Protein AF-A0A645HKB2-F1 (afdb_monomer_lite)

Radius of gyration: 12.53 Å; chains: 1; bounding box: 26×20×38 Å

Structure (mmCIF, N/CA/C/O backbone):
data_AF-A0A645HKB2-F1
#
_entry.id   AF-A0A645HKB2-F1
#
loop_
_atom_site.group_PDB
_atom_site.id
_atom_site.type_symbol
_atom_site.label_atom_id
_atom_site.label_alt_id
_atom_site.label_comp_id
_atom_site.label_asym_id
_atom_site.label_entity_id
_atom_site.label_seq_id
_atom_site.pdbx_PDB_ins_code
_atom_site.Cartn_x
_atom_site.Cartn_y
_atom_site.Cartn_z
_atom_site.occupancy
_atom_site.B_iso_or_equiv
_atom_s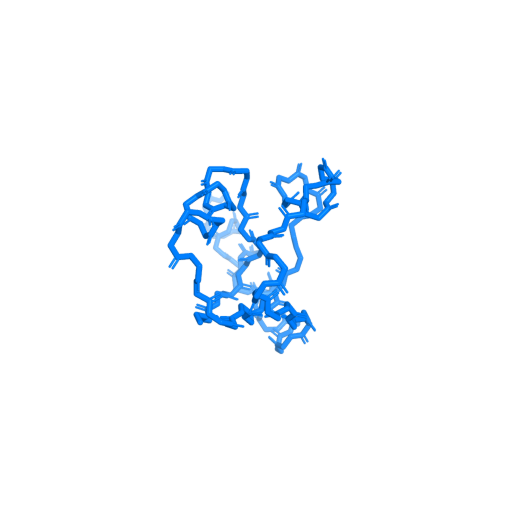ite.auth_seq_id
_atom_site.auth_comp_id
_atom_site.auth_asym_id
_atom_site.auth_atom_id
_atom_site.pdbx_PDB_model_num
ATOM 1 N N . MET A 1 1 ? 4.481 -8.662 -1.722 1.00 95.88 1 MET A N 1
ATOM 2 C CA . MET A 1 1 ? 4.367 -8.138 -0.348 1.00 95.88 1 MET A CA 1
ATOM 3 C C . MET A 1 1 ? 2.899 -8.088 0.026 1.00 95.88 1 MET A C 1
ATOM 5 O O . MET A 1 1 ? 2.110 -7.627 -0.789 1.00 95.88 1 MET A O 1
ATOM 9 N N . TYR A 1 2 ? 2.547 -8.579 1.212 1.00 97.75 2 TYR A N 1
ATOM 10 C CA . TYR A 1 2 ? 1.185 -8.528 1.745 1.00 97.75 2 TYR A CA 1
ATOM 11 C C . TYR A 1 2 ? 1.158 -7.548 2.911 1.00 97.75 2 TYR A C 1
ATOM 13 O O . TYR A 1 2 ? 2.030 -7.612 3.778 1.00 97.75 2 TYR A O 1
ATOM 21 N N . VAL A 1 3 ? 0.188 -6.643 2.910 1.00 97.50 3 VAL A N 1
ATOM 22 C CA . VAL A 1 3 ? -0.018 -5.656 3.972 1.00 97.50 3 VAL A CA 1
ATOM 23 C C . VAL A 1 3 ? -1.501 -5.578 4.308 1.00 97.50 3 VAL A C 1
ATOM 25 O O . VAL A 1 3 ? -2.349 -5.550 3.418 1.00 97.50 3 VAL A O 1
ATOM 28 N N . THR A 1 4 ? -1.826 -5.565 5.598 1.00 97.19 4 THR A N 1
ATOM 29 C CA . THR A 1 4 ? -3.219 -5.516 6.070 1.00 97.19 4 THR A CA 1
ATOM 30 C C . THR A 1 4 ? -3.837 -4.129 5.910 1.00 97.19 4 THR A C 1
ATOM 32 O O . THR A 1 4 ? -5.044 -4.024 5.746 1.00 97.19 4 THR A O 1
ATOM 35 N N . LEU A 1 5 ? -3.026 -3.069 5.900 1.00 97.12 5 LEU A N 1
ATOM 36 C CA . LEU A 1 5 ? -3.453 -1.689 5.679 1.00 97.12 5 LEU A CA 1
ATOM 37 C C . LEU A 1 5 ? -2.656 -1.070 4.528 1.00 97.12 5 LEU A C 1
ATOM 39 O O . LEU A 1 5 ? -1.475 -1.379 4.344 1.00 97.12 5 LEU A O 1
ATOM 43 N N . GLU A 1 6 ? -3.303 -0.197 3.762 1.00 97.69 6 GLU A N 1
ATOM 44 C CA . GLU A 1 6 ? -2.698 0.530 2.651 1.00 97.69 6 GLU A CA 1
ATOM 45 C C . GLU A 1 6 ? -1.396 1.253 3.058 1.00 97.69 6 GLU A C 1
ATOM 47 O O . GLU A 1 6 ? -1.372 1.983 4.053 1.00 97.69 6 GLU A O 1
ATOM 52 N N . PRO A 1 7 ? -0.299 1.088 2.290 1.00 97.19 7 PRO A N 1
ATOM 53 C CA . PRO A 1 7 ? 0.952 1.787 2.552 1.00 97.19 7 PRO A CA 1
ATOM 54 C C . PRO A 1 7 ? 0.797 3.311 2.521 1.00 97.19 7 PRO A C 1
ATOM 56 O O . PRO A 1 7 ? 0.158 3.880 1.637 1.00 97.19 7 PRO A O 1
ATOM 59 N N . CYS A 1 8 ? 1.468 3.998 3.443 1.00 96.50 8 CYS A N 1
ATOM 60 C CA . CYS A 1 8 ? 1.584 5.450 3.387 1.00 96.50 8 CYS A CA 1
ATOM 61 C C . CYS A 1 8 ? 2.593 5.899 2.311 1.00 96.50 8 CYS A C 1
ATOM 63 O O . CYS A 1 8 ? 3.265 5.084 1.667 1.00 96.50 8 CYS A O 1
ATOM 65 N N . VAL A 1 9 ? 2.751 7.216 2.153 1.00 95.88 9 VAL A N 1
ATOM 66 C CA . VAL A 1 9 ? 3.707 7.833 1.211 1.00 95.88 9 VAL A CA 1
ATOM 67 C C . VAL A 1 9 ? 5.136 7.305 1.400 1.00 95.88 9 VAL A C 1
ATOM 69 O O . VAL A 1 9 ? 5.798 6.962 0.423 1.00 95.88 9 VAL A O 1
ATOM 72 N N . MET A 1 10 ? 5.595 7.172 2.649 1.00 96.81 10 MET A N 1
ATOM 73 C CA . MET A 1 10 ? 6.939 6.671 2.964 1.00 96.81 10 MET A CA 1
ATOM 74 C C . MET A 1 10 ? 7.152 5.248 2.428 1.00 96.81 10 MET A C 1
ATOM 76 O O . MET A 1 10 ? 8.100 4.993 1.685 1.00 96.81 10 MET A O 1
ATOM 80 N N . CYS A 1 11 ? 6.249 4.327 2.771 1.00 96.62 11 CYS A N 1
ATOM 81 C CA . CYS A 1 11 ? 6.335 2.934 2.339 1.00 96.62 11 CYS A CA 1
ATOM 82 C C . CYS A 1 11 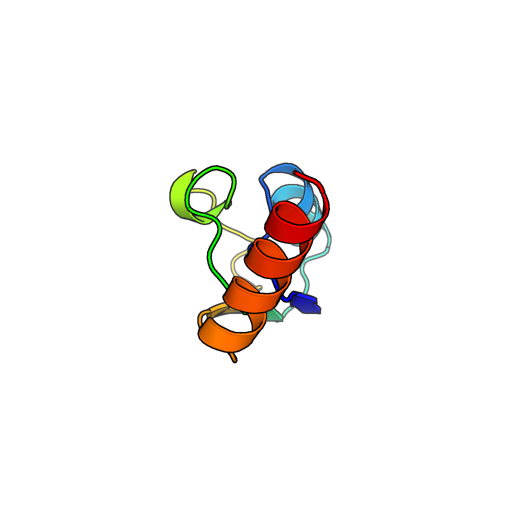? 6.204 2.802 0.817 1.00 96.62 11 CYS A C 1
ATOM 84 O O . CYS A 1 11 ? 6.875 1.973 0.213 1.00 96.62 11 CYS A O 1
ATOM 86 N N . SER A 1 12 ? 5.389 3.647 0.188 1.00 95.38 12 SER A N 1
ATOM 87 C CA . SER A 1 12 ? 5.212 3.656 -1.268 1.00 95.38 12 SER A CA 1
ATOM 88 C C . SER A 1 12 ? 6.477 4.087 -2.004 1.00 95.38 12 SER A C 1
ATOM 90 O O . SER A 1 12 ? 6.836 3.480 -3.010 1.00 95.38 12 SER A O 1
ATOM 92 N N . GLY A 1 13 ? 7.221 5.058 -1.464 1.00 95.75 13 GLY A N 1
ATOM 93 C CA . GLY A 1 13 ? 8.546 5.412 -1.976 1.00 95.75 13 GLY A CA 1
ATOM 94 C C . GLY A 1 13 ? 9.530 4.240 -1.898 1.00 95.75 13 GLY A C 1
ATOM 95 O O . GLY A 1 13 ? 10.205 3.931 -2.878 1.00 95.75 13 GLY A O 1
ATOM 96 N N . ALA A 1 14 ? 9.564 3.530 -0.767 1.00 96.62 14 ALA A N 1
ATOM 97 C CA . ALA A 1 14 ? 10.404 2.339 -0.610 1.0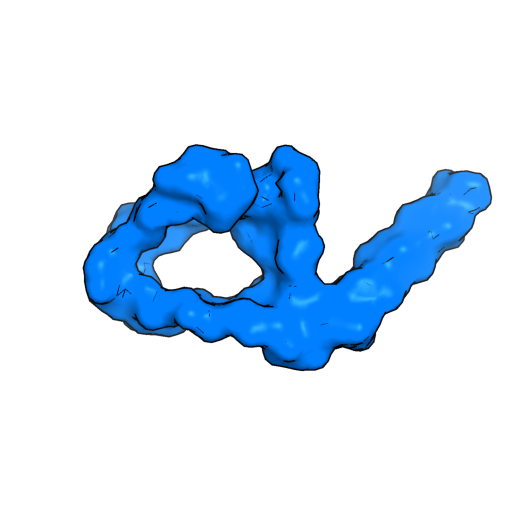0 96.62 14 ALA A CA 1
ATOM 98 C C . ALA A 1 14 ? 10.001 1.201 -1.570 1.00 96.62 14 ALA A C 1
ATOM 100 O O . ALA A 1 14 ? 10.857 0.535 -2.157 1.00 96.62 14 ALA A O 1
ATOM 101 N N . LEU A 1 15 ? 8.699 0.995 -1.780 1.00 96.38 15 LEU A N 1
ATOM 102 C CA . LEU A 1 15 ? 8.171 0.024 -2.741 1.00 96.38 15 LEU A CA 1
ATOM 103 C C . LEU A 1 15 ? 8.566 0.362 -4.181 1.00 96.38 15 LEU A C 1
ATOM 105 O O . LEU A 1 15 ? 8.959 -0.527 -4.933 1.00 96.38 15 LEU A O 1
ATOM 109 N N . ASN A 1 16 ? 8.535 1.645 -4.538 1.00 95.12 16 ASN A N 1
ATOM 110 C CA . ASN A 1 16 ? 8.948 2.111 -5.856 1.00 95.12 16 ASN A CA 1
ATOM 111 C C . ASN A 1 16 ? 10.434 1.817 -6.138 1.00 95.12 16 ASN A C 1
ATOM 113 O O . ASN A 1 16 ? 10.773 1.347 -7.221 1.00 95.12 16 ASN A O 1
ATOM 117 N N . TRP A 1 17 ? 11.311 2.025 -5.149 1.00 96.38 17 TRP A N 1
ATOM 118 C CA . TRP A 1 17 ? 12.747 1.731 -5.269 1.00 96.38 17 TRP A CA 1
ATOM 119 C C . TRP A 1 17 ? 13.073 0.239 -5.249 1.00 96.38 17 TRP A C 1
ATOM 121 O O . TRP A 1 17 ? 13.942 -0.213 -5.989 1.00 96.38 17 TRP A O 1
ATOM 131 N N . SER A 1 18 ? 12.383 -0.534 -4.411 1.00 96.25 18 SER A N 1
ATOM 132 C CA . SER A 1 18 ? 12.624 -1.978 -4.289 1.00 96.25 18 SER A CA 1
ATOM 133 C C . SER A 1 18 ? 12.094 -2.791 -5.473 1.00 96.25 18 SER A C 1
ATOM 135 O O . SER A 1 18 ? 12.489 -3.945 -5.631 1.00 96.25 18 SER A O 1
ATOM 137 N N . GLN A 1 19 ? 11.217 -2.213 -6.305 1.00 94.88 19 GLN A N 1
ATOM 138 C CA . GLN A 1 19 ? 10.657 -2.839 -7.511 1.00 94.88 19 GLN A CA 1
ATOM 139 C C . GLN A 1 19 ? 10.065 -4.235 -7.260 1.00 94.88 19 GLN A C 1
ATOM 141 O O . GLN A 1 19 ? 10.172 -5.144 -8.095 1.00 94.88 19 GLN A O 1
ATOM 146 N N . ILE A 1 20 ? 9.436 -4.415 -6.095 1.00 95.31 20 ILE A N 1
ATOM 147 C CA . ILE A 1 20 ? 8.716 -5.645 -5.765 1.00 95.31 20 ILE A CA 1
ATOM 148 C C . ILE A 1 20 ? 7.613 -5.853 -6.806 1.00 95.31 20 ILE A C 1
ATOM 150 O O . ILE A 1 20 ? 6.865 -4.933 -7.125 1.00 95.31 20 ILE A O 1
ATOM 154 N N . SER A 1 21 ? 7.495 -7.072 -7.328 1.00 96.88 21 SER A N 1
ATOM 155 C CA . SER A 1 21 ? 6.585 -7.380 -8.438 1.00 96.88 21 SER A CA 1
ATOM 156 C C . SER A 1 21 ? 5.105 -7.315 -8.070 1.00 96.88 21 SER A C 1
ATOM 158 O O . SER A 1 21 ? 4.274 -7.087 -8.936 1.00 96.88 21 SER A O 1
ATOM 160 N N . LYS A 1 22 ? 4.751 -7.530 -6.799 1.00 97.62 22 LYS A N 1
ATOM 161 C CA . LYS A 1 22 ? 3.351 -7.585 -6.368 1.00 97.62 22 LYS A CA 1
ATOM 162 C C . LYS A 1 22 ? 3.147 -7.003 -4.980 1.00 97.62 22 LYS A C 1
ATOM 164 O O . LYS A 1 22 ? 3.825 -7.408 -4.028 1.00 97.62 22 LYS A O 1
ATOM 169 N N . LEU A 1 23 ? 2.161 -6.129 -4.849 1.00 97.69 23 LEU A N 1
ATOM 170 C CA . LEU A 1 23 ? 1.657 -5.582 -3.598 1.00 97.69 23 LEU A CA 1
ATOM 171 C C . LEU A 1 23 ? 0.196 -6.002 -3.422 1.00 97.69 23 LEU A C 1
ATOM 173 O O . LEU A 1 23 ? -0.639 -5.737 -4.279 1.00 97.69 23 LEU A O 1
ATOM 177 N N . VAL A 1 24 ? -0.110 -6.649 -2.302 1.00 98.25 24 VAL A N 1
ATOM 178 C CA . VAL A 1 24 ? -1.471 -7.051 -1.938 1.00 98.25 24 VAL A CA 1
ATOM 179 C C . VAL A 1 24 ? -1.867 -6.319 -0.665 1.00 98.25 24 VAL A C 1
ATOM 181 O O . VAL A 1 24 ? -1.173 -6.428 0.347 1.00 98.25 24 VAL A O 1
ATOM 184 N N . ILE A 1 25 ? -2.960 -5.570 -0.742 1.00 98.06 25 ILE A N 1
ATOM 185 C CA . ILE A 1 25 ? -3.465 -4.679 0.299 1.00 98.06 25 ILE A CA 1
ATOM 186 C C . ILE A 1 25 ? -4.802 -5.216 0.803 1.00 98.06 25 ILE A C 1
ATOM 188 O O . ILE A 1 25 ? -5.686 -5.536 0.003 1.00 98.06 25 ILE A O 1
ATOM 192 N N . GLY A 1 26 ? -4.943 -5.278 2.126 1.00 98.00 26 GLY A N 1
ATOM 193 C CA . GLY A 1 26 ? -6.206 -5.590 2.780 1.00 98.00 26 GLY A CA 1
ATOM 194 C C . GLY A 1 26 ? -7.163 -4.405 2.797 1.00 98.00 26 GLY A C 1
ATOM 195 O O . GLY A 1 26 ? -7.931 -4.216 1.857 1.00 98.00 26 GLY A O 1
ATOM 196 N N . ALA A 1 27 ? -7.103 -3.601 3.856 1.00 97.38 27 ALA A N 1
ATOM 197 C CA . ALA A 1 27 ? -7.921 -2.406 4.029 1.00 97.38 27 ALA A CA 1
ATOM 198 C C . ALA A 1 27 ? -7.281 -1.153 3.411 1.00 97.38 27 ALA A C 1
ATOM 200 O O . ALA A 1 27 ? -6.060 -0.971 3.452 1.00 97.38 27 ALA A O 1
ATOM 201 N N . ARG A 1 28 ? -8.121 -0.259 2.880 1.00 95.75 28 ARG A N 1
ATOM 202 C CA . ARG A 1 28 ? -7.723 1.075 2.402 1.00 95.75 28 ARG A CA 1
ATOM 203 C C . ARG A 1 28 ? -7.468 2.039 3.566 1.00 95.75 28 ARG A C 1
ATOM 205 O O . ARG A 1 28 ? -8.114 1.943 4.607 1.00 95.75 28 ARG A O 1
ATOM 212 N N . ASP A 1 29 ? -6.550 2.987 3.377 1.00 94.81 29 ASP A N 1
ATOM 213 C CA . ASP A 1 29 ? -6.337 4.107 4.308 1.00 94.81 29 ASP A CA 1
ATOM 214 C C . ASP A 1 29 ? -6.795 5.407 3.641 1.00 94.81 29 ASP A C 1
ATOM 216 O O . ASP A 1 29 ? -6.081 6.020 2.843 1.00 94.81 29 ASP A O 1
ATOM 220 N N . GLU A 1 30 ? -8.002 5.850 3.994 1.00 91.00 30 GLU A N 1
ATOM 221 C CA . GLU A 1 30 ? -8.620 7.032 3.394 1.00 91.00 30 GLU A CA 1
ATOM 222 C C . GLU A 1 30 ? -7.836 8.333 3.635 1.00 91.00 30 GLU A C 1
ATOM 224 O O . GLU A 1 30 ? -7.875 9.251 2.816 1.00 91.00 30 GLU A O 1
ATOM 229 N N . GLN A 1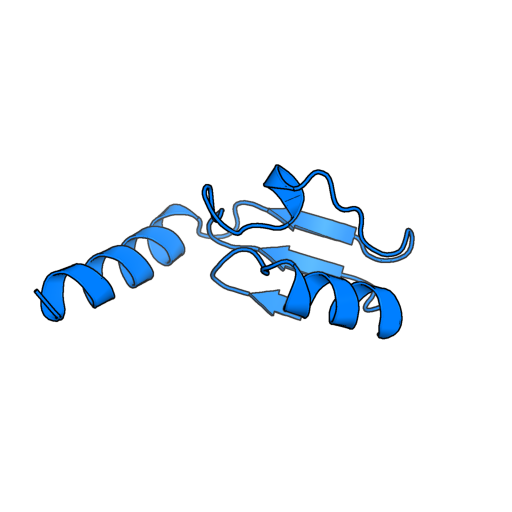 31 ? -7.066 8.415 4.722 1.00 90.69 31 GLN A N 1
ATOM 230 C CA . GLN A 1 31 ? -6.393 9.650 5.125 1.00 90.69 31 GLN A CA 1
ATOM 231 C C . GLN A 1 31 ? -4.945 9.728 4.637 1.00 90.69 31 GLN A C 1
ATOM 233 O O . GLN A 1 31 ? -4.478 10.790 4.196 1.00 90.69 31 GLN A O 1
ATOM 238 N N . ARG A 1 32 ? -4.205 8.623 4.766 1.00 92.75 32 ARG A N 1
ATOM 239 C CA . ARG A 1 32 ? -2.744 8.571 4.588 1.00 92.75 32 ARG A CA 1
ATOM 240 C C . ARG A 1 32 ? -2.293 7.603 3.498 1.00 92.75 32 ARG A C 1
ATOM 242 O O . ARG A 1 32 ? -1.103 7.610 3.172 1.00 92.75 32 ARG A O 1
ATOM 249 N N . GLY A 1 33 ? -3.212 6.818 2.940 1.00 95.00 33 GLY A N 1
ATOM 250 C CA . GLY A 1 33 ? -2.948 5.877 1.861 1.00 95.00 33 GLY A CA 1
ATOM 251 C C . GLY A 1 33 ? -2.416 6.557 0.603 1.00 95.00 33 GLY A C 1
ATOM 252 O O . GLY A 1 33 ? -2.834 7.662 0.238 1.00 95.00 33 GLY A O 1
ATOM 253 N N . PHE A 1 34 ? -1.452 5.914 -0.052 1.00 95.50 34 PHE A N 1
ATOM 254 C CA . PHE A 1 34 ? -0.791 6.466 -1.232 1.00 95.50 34 PHE A CA 1
ATOM 255 C C . PHE A 1 34 ? -1.717 6.606 -2.444 1.00 95.50 34 PHE A C 1
ATOM 257 O O . PHE A 1 34 ? -1.522 7.529 -3.239 1.00 95.50 34 PHE A O 1
ATOM 264 N N . LEU A 1 35 ? -2.747 5.757 -2.559 1.00 92.69 35 LEU A N 1
ATOM 265 C CA . LEU A 1 35 ? -3.726 5.824 -3.644 1.00 92.69 35 LEU A CA 1
ATOM 266 C C . LEU A 1 35 ? -4.506 7.140 -3.576 1.00 92.69 35 LEU A C 1
ATOM 268 O O . LEU A 1 35 ? -4.723 7.779 -4.598 1.00 92.69 35 LEU A O 1
ATOM 272 N N . ASN A 1 36 ? -4.828 7.622 -2.372 1.00 92.75 36 ASN A N 1
ATOM 273 C CA . ASN A 1 36 ? -5.515 8.909 -2.191 1.00 92.75 36 ASN A CA 1
ATOM 274 C C . ASN A 1 36 ? -4.598 10.121 -2.358 1.00 92.75 36 ASN A C 1
ATOM 276 O O . ASN A 1 36 ? -5.066 11.255 -2.448 1.00 92.75 36 ASN A O 1
ATOM 280 N N . LYS A 1 37 ? -3.282 9.903 -2.387 1.00 92.62 37 LYS A N 1
ATOM 281 C CA . LYS A 1 37 ? -2.295 10.933 -2.726 1.00 92.62 37 LYS A CA 1
ATOM 282 C C . LYS A 1 37 ? -1.946 10.935 -4.215 1.00 92.62 37 LYS A C 1
ATOM 284 O O . LYS A 1 37 ? -1.034 11.659 -4.598 1.00 92.62 37 LYS A O 1
ATOM 289 N N . ASN A 1 38 ? -2.668 10.165 -5.040 1.00 90.75 38 ASN A N 1
ATOM 290 C CA . ASN A 1 38 ? -2.421 10.007 -6.476 1.00 90.75 38 ASN A CA 1
ATOM 291 C C . ASN A 1 38 ? -0.973 9.595 -6.792 1.00 90.75 38 ASN A C 1
ATOM 293 O O . ASN A 1 38 ? -0.412 9.990 -7.812 1.00 90.75 38 ASN A O 1
ATOM 297 N N . LEU A 1 39 ? -0.352 8.823 -5.896 1.00 93.00 39 LEU A N 1
ATOM 298 C CA . LEU A 1 39 ? 0.983 8.287 -6.115 1.00 93.00 39 LEU A CA 1
ATOM 299 C C . LEU A 1 39 ? 0.884 6.963 -6.864 1.00 93.00 39 LEU A C 1
ATOM 301 O O . LEU A 1 39 ? 0.053 6.111 -6.552 1.00 93.00 39 LEU A O 1
ATOM 305 N N . THR A 1 40 ? 1.775 6.771 -7.825 1.00 92.12 40 THR A N 1
ATOM 306 C CA . THR A 1 40 ? 1.920 5.513 -8.553 1.00 92.12 40 THR A CA 1
ATOM 307 C C . THR A 1 40 ? 3.174 4.791 -8.087 1.00 92.12 40 THR A C 1
ATOM 309 O O . THR A 1 40 ? 4.201 5.417 -7.821 1.00 92.12 40 THR A O 1
ATOM 312 N N . LEU A 1 41 ? 3.096 3.466 -7.998 1.00 95.50 41 LEU A N 1
ATOM 313 C CA . LEU A 1 41 ? 4.273 2.625 -7.796 1.00 95.50 41 LEU A CA 1
ATOM 314 C C . LEU A 1 41 ? 4.972 2.366 -9.132 1.00 95.50 41 LEU A C 1
ATOM 316 O O . LEU A 1 41 ? 4.509 2.786 -10.195 1.00 95.50 41 LEU A O 1
ATOM 320 N N . HIS A 1 42 ? 6.091 1.655 -9.068 1.00 96.50 42 HIS A N 1
ATOM 321 C CA . HIS A 1 42 ? 6.845 1.284 -10.251 1.00 96.50 42 HIS A CA 1
ATOM 322 C C . HIS A 1 42 ? 5.947 0.459 -11.192 1.00 96.50 42 HIS A C 1
ATOM 324 O O . HIS A 1 42 ? 5.235 -0.416 -10.702 1.00 96.50 42 HIS A O 1
ATOM 330 N N . PRO A 1 43 ? 6.006 0.633 -12.527 1.00 95.38 43 PRO A N 1
ATOM 331 C CA . PRO A 1 43 ? 5.135 -0.087 -13.471 1.00 95.38 43 PRO A CA 1
ATOM 332 C C . PRO A 1 43 ? 5.215 -1.620 -13.405 1.00 95.38 43 PRO A C 1
ATOM 334 O O . PRO A 1 43 ? 4.344 -2.318 -13.903 1.00 95.38 43 PRO A O 1
ATOM 337 N N . LYS A 1 44 ? 6.284 -2.145 -12.800 1.00 96.12 44 LYS A N 1
ATOM 338 C CA . LYS A 1 44 ? 6.498 -3.580 -12.551 1.00 96.12 44 LYS A CA 1
ATOM 339 C C . LYS A 1 44 ? 5.679 -4.113 -11.366 1.00 96.12 44 LYS A C 1
ATOM 341 O O . 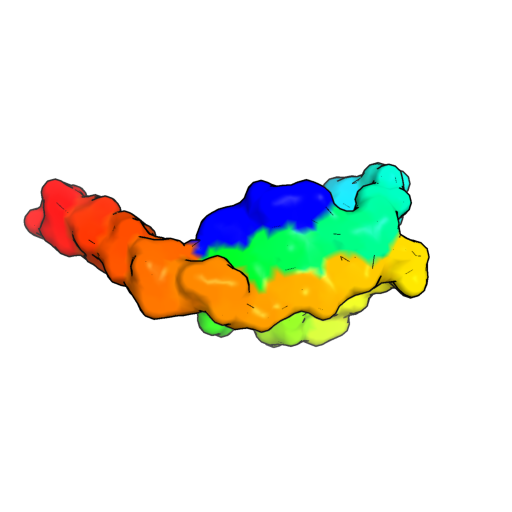LYS A 1 44 ? 5.610 -5.321 -11.173 1.00 96.12 44 LYS A O 1
ATOM 346 N N . THR A 1 45 ? 5.163 -3.229 -10.518 1.00 96.94 45 THR A N 1
ATOM 347 C CA . THR A 1 45 ? 4.475 -3.590 -9.283 1.00 96.94 45 THR A CA 1
ATOM 348 C C . THR A 1 45 ? 2.979 -3.691 -9.532 1.00 96.94 45 THR A C 1
ATOM 350 O O . THR A 1 45 ? 2.287 -2.678 -9.613 1.00 96.94 45 THR A O 1
ATOM 353 N N . ASP A 1 46 ? 2.470 -4.918 -9.567 1.00 97.31 46 ASP A N 1
ATOM 354 C CA . ASP A 1 46 ? 1.035 -5.176 -9.619 1.00 97.31 46 ASP A CA 1
ATOM 355 C C . ASP A 1 46 ? 0.403 -4.916 -8.250 1.00 97.31 46 ASP A C 1
ATOM 357 O O . ASP A 1 46 ? 0.818 -5.494 -7.238 1.00 97.31 46 ASP A O 1
ATOM 361 N N . VAL A 1 47 ? -0.620 -4.063 -8.212 1.00 96.62 47 VAL A N 1
ATOM 362 C CA . VAL A 1 47 ? -1.334 -3.704 -6.982 1.00 96.62 47 VAL A CA 1
ATOM 363 C C . VAL A 1 47 ? -2.693 -4.394 -6.953 1.00 96.62 47 VAL A C 1
ATOM 365 O O . VAL A 1 47 ? -3.519 -4.202 -7.839 1.00 96.62 47 VAL A O 1
ATOM 368 N N . VAL A 1 48 ? -2.934 -5.180 -5.905 1.00 97.31 48 VAL A N 1
ATOM 369 C CA . VAL A 1 48 ? -4.224 -5.818 -5.613 1.00 97.31 48 VAL A CA 1
ATOM 370 C C . VAL A 1 48 ? -4.749 -5.256 -4.298 1.00 97.31 48 VAL A C 1
ATOM 372 O O . VAL A 1 48 ? -4.023 -5.247 -3.306 1.00 97.31 48 VAL A O 1
ATOM 375 N N . THR A 1 49 ? -6.000 -4.806 -4.271 1.00 96.69 49 THR A N 1
ATOM 376 C CA . THR A 1 49 ? -6.641 -4.205 -3.090 1.00 96.69 49 THR A CA 1
ATOM 377 C C . THR A 1 49 ? -7.899 -4.962 -2.686 1.00 96.69 49 THR A C 1
ATOM 379 O O . THR A 1 49 ? -8.521 -5.601 -3.532 1.00 96.69 49 THR A O 1
ATOM 382 N N . GLY A 1 50 ? -8.308 -4.836 -1.422 1.00 95.75 50 GLY A N 1
ATOM 383 C CA . GLY A 1 50 ? -9.586 -5.358 -0.931 1.00 95.75 50 GLY A CA 1
ATOM 384 C C . GLY A 1 50 ? -9.524 -6.794 -0.399 1.00 95.75 50 GLY A C 1
ATOM 385 O O . GLY A 1 50 ? -10.556 -7.433 -0.203 1.00 95.75 50 GLY A O 1
ATOM 386 N N . VAL A 1 51 ? -8.325 -7.349 -0.183 1.00 97.81 51 VAL A N 1
ATOM 387 C CA . VAL A 1 51 ? -8.173 -8.741 0.274 1.00 97.81 51 VAL A CA 1
ATOM 388 C C . VAL A 1 51 ? -8.428 -8.833 1.776 1.00 97.81 51 VAL A C 1
ATOM 390 O O . VAL A 1 51 ? -7.600 -8.388 2.563 1.00 97.81 51 VAL A O 1
ATOM 393 N N . LEU A 1 52 ? -9.544 -9.447 2.184 1.00 97.62 52 LEU A N 1
ATOM 394 C CA . LEU A 1 52 ? -9.983 -9.466 3.592 1.00 97.62 52 LEU A CA 1
ATOM 395 C C . LEU A 1 52 ? -10.124 -8.044 4.166 1.00 97.62 52 LEU A C 1
ATOM 397 O O . LEU A 1 52 ? -9.671 -7.743 5.272 1.00 97.62 52 LEU A O 1
ATOM 401 N N . GLU A 1 53 ? -10.683 -7.132 3.365 1.00 96.81 53 GLU A N 1
ATOM 402 C CA . GLU A 1 53 ? -10.807 -5.713 3.711 1.00 96.81 53 GLU A CA 1
ATOM 403 C C . GLU A 1 53 ? -11.546 -5.493 5.035 1.00 96.81 53 GLU A C 1
ATOM 405 O O . GLU A 1 53 ? -11.085 -4.719 5.876 1.00 96.81 53 GLU A O 1
ATOM 410 N N . ASN A 1 54 ? -12.653 -6.209 5.245 1.00 96.94 54 ASN A N 1
ATOM 411 C CA . ASN A 1 54 ? -13.468 -6.080 6.450 1.00 96.94 54 ASN A CA 1
ATOM 412 C C . ASN A 1 54 ? -12.685 -6.508 7.696 1.00 96.94 54 ASN A C 1
ATOM 414 O O . ASN A 1 54 ? -12.625 -5.767 8.675 1.00 96.94 54 ASN A O 1
ATOM 418 N N . GLU A 1 55 ? -12.030 -7.664 7.648 1.00 97.69 55 GLU A N 1
ATOM 419 C CA . GLU A 1 55 ? -11.244 -8.216 8.750 1.00 97.69 55 GLU A CA 1
ATOM 420 C C . GLU A 1 55 ? -10.044 -7.321 9.082 1.00 97.69 55 GLU A C 1
ATOM 422 O O . GLU A 1 55 ? -9.770 -7.034 10.251 1.00 97.69 55 GLU A O 1
ATOM 427 N N . CYS A 1 56 ? -9.350 -6.830 8.052 1.00 97.31 56 CYS A N 1
ATOM 428 C CA . CYS A 1 56 ? -8.228 -5.913 8.220 1.00 97.31 56 CYS A CA 1
ATOM 429 C C . CYS A 1 56 ? -8.670 -4.566 8.815 1.00 97.31 56 CYS A C 1
ATOM 431 O O . CYS A 1 56 ? -7.998 -4.033 9.701 1.00 97.31 56 CYS A O 1
ATOM 433 N N . SER A 1 57 ? -9.804 -4.023 8.363 1.00 95.88 57 SER A N 1
ATOM 434 C CA . SER A 1 57 ? -10.359 -2.760 8.862 1.00 95.88 57 SER A CA 1
ATOM 435 C C . SER A 1 57 ? -10.812 -2.883 10.319 1.00 95.88 57 SER A C 1
ATOM 437 O O . SER A 1 57 ? -10.475 -2.036 11.154 1.00 95.88 57 SER A O 1
ATOM 439 N N . GLU A 1 58 ? -11.516 -3.965 10.658 1.00 96.56 58 GLU A N 1
ATOM 440 C CA . GLU A 1 58 ? -11.970 -4.221 12.026 1.00 96.56 58 GLU A CA 1
ATOM 441 C C . GLU A 1 58 ? -10.801 -4.397 12.998 1.00 96.56 58 GLU A C 1
ATOM 443 O O . GLU A 1 58 ? -10.859 -3.872 14.110 1.00 96.56 58 GLU A O 1
ATOM 448 N N . MET A 1 59 ? -9.698 -5.026 12.579 1.00 95.25 59 MET A N 1
ATOM 449 C CA . MET A 1 59 ? -8.492 -5.143 13.407 1.00 95.25 59 MET A CA 1
ATOM 450 C C . MET A 1 59 ? -7.941 -3.768 13.823 1.00 95.25 59 MET A C 1
ATOM 452 O O . MET A 1 59 ? -7.633 -3.542 14.998 1.00 95.25 59 MET A O 1
ATOM 456 N N . VAL A 1 60 ? -7.855 -2.823 12.882 1.00 92.94 60 VAL A N 1
ATOM 457 C CA . VAL A 1 60 ? -7.371 -1.459 13.150 1.00 92.94 60 VAL A CA 1
ATOM 458 C C . VAL A 1 60 ? -8.356 -0.692 14.038 1.00 92.94 60 VAL A C 1
ATOM 460 O O . VAL A 1 60 ? -7.947 -0.050 15.010 1.00 92.94 60 VAL A O 1
ATOM 463 N N . LYS A 1 61 ? -9.663 -0.782 13.760 1.00 93.12 61 LYS A N 1
ATOM 464 C CA . LYS A 1 61 ? -10.699 -0.130 14.582 1.00 93.12 61 LYS A CA 1
ATOM 465 C C . LYS A 1 61 ? -10.714 -0.667 16.012 1.00 93.12 61 LYS A C 1
ATOM 467 O O . LYS A 1 61 ? -10.805 0.126 16.949 1.00 93.12 61 LYS A O 1
ATOM 472 N N . ALA A 1 62 ? -10.607 -1.982 16.192 1.00 95.75 62 ALA A N 1
ATOM 473 C CA . ALA A 1 62 ? -10.571 -2.622 17.504 1.00 95.75 62 ALA A CA 1
ATOM 474 C C . ALA A 1 62 ? -9.357 -2.159 18.321 1.00 95.75 62 ALA A C 1
ATOM 476 O O . ALA A 1 62 ? -9.498 -1.828 19.498 1.00 95.75 62 ALA A O 1
ATOM 477 N N . PHE A 1 63 ? -8.186 -2.039 17.686 1.00 94.75 63 PHE A N 1
ATOM 478 C CA . PHE A 1 63 ? -6.984 -1.512 18.333 1.00 94.75 63 PHE A CA 1
ATOM 479 C C . PHE A 1 63 ? -7.192 -0.096 18.890 1.00 94.75 63 PHE A C 1
ATOM 481 O O . PHE A 1 63 ? -6.880 0.163 20.052 1.00 94.75 63 PHE A O 1
ATOM 488 N N . PHE A 1 64 ? -7.747 0.822 18.091 1.00 92.56 64 PHE A N 1
ATOM 489 C CA . PHE A 1 64 ? -7.990 2.194 18.549 1.00 92.56 64 PHE A CA 1
ATOM 490 C C . PHE A 1 64 ? -9.147 2.305 19.542 1.00 92.56 64 PHE A C 1
ATOM 492 O O . PHE A 1 64 ? -9.096 3.170 20.413 1.00 92.56 64 PHE A O 1
ATOM 499 N N . ARG A 1 65 ? -10.162 1.438 19.447 1.00 94.81 65 ARG A N 1
ATOM 500 C CA . ARG A 1 65 ? -11.253 1.367 20.430 1.00 94.81 65 ARG A CA 1
ATOM 501 C C . ARG A 1 65 ? -10.726 0.984 21.813 1.00 94.81 65 ARG A C 1
ATOM 503 O O . ARG A 1 65 ? -11.126 1.601 22.784 1.00 94.81 65 ARG A O 1
ATOM 510 N N . ASN A 1 66 ? -9.793 0.037 21.886 1.00 92.50 66 ASN A N 1
ATOM 511 C CA . ASN A 1 66 ? -9.219 -0.436 23.152 1.00 92.50 66 ASN A CA 1
ATOM 512 C C . ASN A 1 66 ? -8.194 0.525 23.782 1.00 92.50 66 ASN A C 1
ATOM 514 O O . ASN A 1 66 ? -7.785 0.315 24.920 1.00 92.50 66 ASN A O 1
ATOM 518 N N . LYS A 1 67 ? -7.735 1.547 23.051 1.00 87.38 67 LYS A N 1
ATOM 519 C CA . LYS A 1 67 ? -6.809 2.574 23.560 1.00 87.38 67 LYS A CA 1
ATOM 520 C C . LYS A 1 67 ? -7.503 3.854 24.040 1.00 87.38 67 LYS A C 1
ATOM 522 O O . LYS A 1 67 ? -6.801 4.767 24.473 1.00 87.38 67 LYS A O 1
ATOM 527 N N . ARG A 1 68 ? -8.825 3.948 23.889 1.00 70.00 68 ARG A N 1
ATOM 528 C CA . ARG A 1 68 ? -9.632 5.121 24.240 1.00 70.00 68 ARG A CA 1
ATOM 529 C C . ARG A 1 68 ? -10.427 4.887 25.510 1.00 70.00 68 ARG A C 1
ATOM 531 O O . ARG A 1 68 ? -10.836 3.729 25.730 1.00 70.00 68 ARG A O 1
#

pLDDT: mean 95.17, std 3.75, range [70.0, 98.25]

InterPro domains:
  IPR002125 Cytidine and deoxycytidylate deaminase domain [PF14437] (1-68)
  IPR002125 Cytidine and deoxycytidylate deaminase domain [PS51747] (1-38)
  IPR016193 Cytidine deaminase-like [SSF53927] (1-67)

Sequence (68 aa):
MYVTLEPCVMCSGALNWSQISKLVIGARDEQRGFLNKNLTLHPKTDVVTGVLENECSEMVKAFFRNKR

Secondary structure (DSSP, 8-state):
-EEEE--BHHHHHHHHHHT-SEEEEEE--TTTBTGGGT----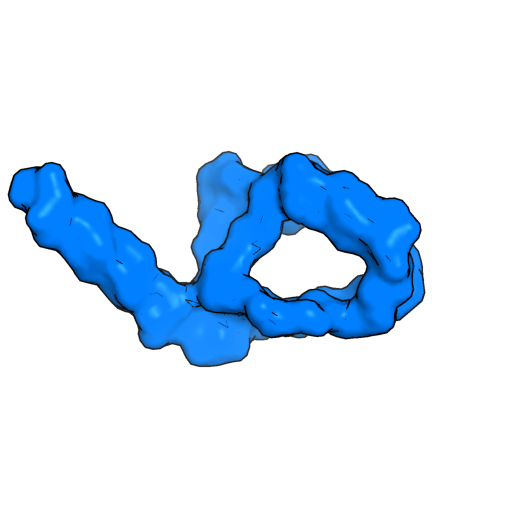TT-EEEE-TTHHHHHHHHHHHHHTT-

Foldseek 3Di:
DEDLEADFPVVQVVQQVVLPQEYEYAAYDCPGHVVVVVDDHHPSYHYHYRRVHVVSVVVVVVVVVVVD

Organism: NCBI:txid1076179